Protein AF-A0A945MBC2-F1 (afdb_monomer_lite)

Foldseek 3Di:
DWWAFPVNPADIDDPVVCVVVVAGPVRTHIDDPDDDD

pLDDT: mean 93.74, std 2.72, range [87.44, 96.75]

Sequence (37 aa):
MKYISTRSGAPDLDFEGVLLTGLARDGGLYVPENWPQ

Structure (mmCIF, N/CA/C/O backbone):
data_AF-A0A945MBC2-F1
#
_entry.id   AF-A0A945MBC2-F1
#
loop_
_atom_site.group_PDB
_atom_site.id
_atom_site.type_symbol
_atom_site.label_atom_id
_atom_site.label_alt_id
_atom_site.label_comp_id
_atom_site.label_asym_id
_atom_site.label_entity_id
_atom_site.label_seq_id
_atom_site.pdbx_PDB_ins_code
_atom_site.Cartn_x
_at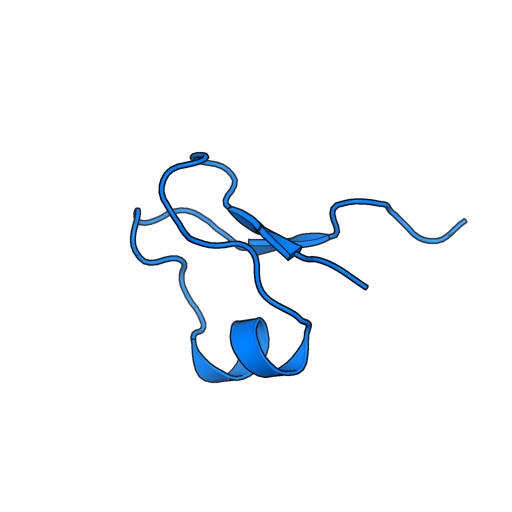om_site.Cartn_y
_atom_site.Cartn_z
_atom_site.occupancy
_atom_site.B_iso_or_equiv
_atom_site.auth_seq_id
_atom_site.auth_comp_id
_atom_site.auth_asym_id
_atom_site.auth_atom_id
_atom_site.pdbx_PDB_model_num
ATOM 1 N N . MET A 1 1 ? -12.201 -0.001 2.447 1.00 88.19 1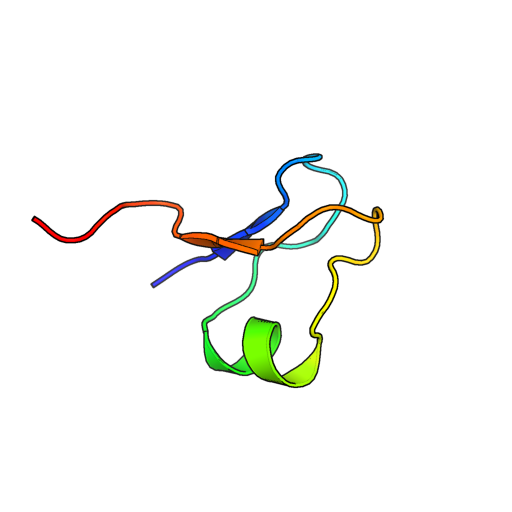 MET A N 1
ATOM 2 C CA . MET A 1 1 ? -10.999 0.649 3.013 1.00 88.19 1 MET A CA 1
ATOM 3 C C . MET A 1 1 ? -10.062 0.927 1.858 1.00 88.19 1 MET A C 1
ATOM 5 O O . MET A 1 1 ? -9.926 0.054 1.009 1.00 88.19 1 MET A O 1
ATOM 9 N N . LYS A 1 2 ? -9.514 2.135 1.774 1.00 94.44 2 LYS A N 1
ATOM 10 C CA . LYS A 1 2 ? -8.740 2.590 0.619 1.00 94.44 2 LYS A CA 1
ATOM 11 C C . LYS A 1 2 ? -7.253 2.595 0.953 1.00 94.44 2 LYS A C 1
ATOM 13 O O . LYS A 1 2 ? -6.894 2.927 2.083 1.00 94.44 2 LYS A O 1
ATOM 18 N N . TYR A 1 3 ? -6.422 2.228 -0.012 1.00 96.31 3 TYR A N 1
ATOM 19 C CA . TYR A 1 3 ? -4.972 2.229 0.087 1.00 96.31 3 TYR A CA 1
ATOM 20 C C . TYR A 1 3 ? -4.378 3.185 -0.939 1.00 96.31 3 TYR A C 1
ATOM 22 O O . TYR A 1 3 ? -4.758 3.171 -2.111 1.00 96.31 3 TYR A O 1
ATOM 30 N N . ILE A 1 4 ? -3.422 3.988 -0.485 1.00 96.00 4 ILE A N 1
ATOM 31 C CA . ILE A 1 4 ? -2.750 5.027 -1.266 1.00 96.00 4 ILE A CA 1
ATOM 32 C C . ILE A 1 4 ? -1.264 4.696 -1.400 1.00 96.00 4 ILE A C 1
ATOM 34 O O . ILE A 1 4 ? -0.680 4.090 -0.498 1.00 96.00 4 ILE A O 1
ATOM 38 N N . SER A 1 5 ? -0.641 5.085 -2.515 1.00 96.06 5 SER A N 1
ATOM 39 C CA . SER A 1 5 ? 0.815 4.976 -2.659 1.00 96.06 5 SER A CA 1
ATOM 40 C C . SER A 1 5 ? 1.521 6.080 -1.879 1.00 96.06 5 SER A C 1
ATOM 42 O O . SER A 1 5 ? 1.143 7.249 -1.954 1.00 96.06 5 SER A O 1
ATOM 44 N N . THR A 1 6 ? 2.623 5.736 -1.215 1.00 96.38 6 THR A N 1
ATOM 45 C CA . THR A 1 6 ? 3.512 6.700 -0.546 1.00 96.38 6 THR A CA 1
ATOM 46 C C . THR A 1 6 ? 4.170 7.722 -1.480 1.00 96.38 6 THR A C 1
ATOM 48 O O . THR A 1 6 ? 4.798 8.662 -0.994 1.00 96.38 6 THR A O 1
ATOM 51 N N . ARG A 1 7 ? 4.061 7.555 -2.805 1.00 95.56 7 ARG A N 1
ATOM 52 C CA . ARG A 1 7 ? 4.646 8.459 -3.811 1.00 95.56 7 ARG A CA 1
ATOM 53 C C . ARG A 1 7 ? 3.613 9.193 -4.670 1.00 95.56 7 ARG A C 1
ATOM 55 O O . ARG A 1 7 ? 4.007 9.921 -5.577 1.00 95.56 7 ARG A O 1
ATOM 62 N N . SER A 1 8 ? 2.318 9.028 -4.390 1.00 88.75 8 SER A N 1
ATO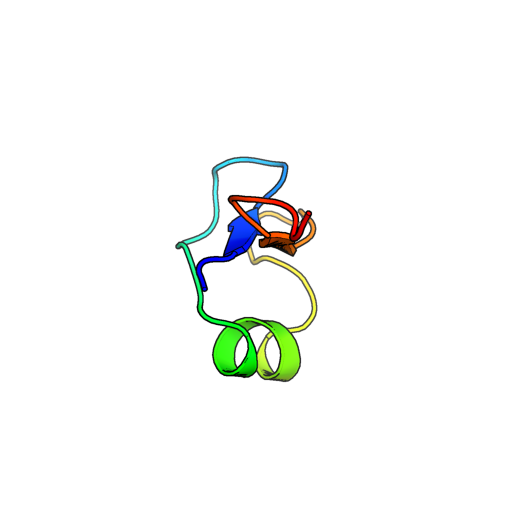M 63 C CA . SER A 1 8 ? 1.210 9.715 -5.082 1.00 88.75 8 SER A CA 1
ATOM 64 C C . SER A 1 8 ? 1.137 9.501 -6.606 1.00 88.75 8 SER A C 1
ATOM 66 O O . SER A 1 8 ? 0.392 10.206 -7.283 1.00 88.75 8 SER A O 1
ATOM 68 N N . GLY A 1 9 ? 1.898 8.552 -7.163 1.00 87.44 9 GLY A N 1
ATOM 69 C CA . GLY A 1 9 ? 1.996 8.286 -8.601 1.00 87.44 9 GLY A CA 1
ATOM 70 C C . GLY A 1 9 ? 1.302 6.997 -9.043 1.00 87.44 9 GLY A C 1
ATOM 71 O O . GLY A 1 9 ? 1.387 6.626 -10.214 1.00 87.44 9 GLY A O 1
ATOM 72 N N . ALA A 1 10 ? 0.629 6.301 -8.128 1.00 93.81 10 ALA A N 1
ATOM 73 C CA . ALA A 1 10 ? -0.122 5.085 -8.404 1.00 93.81 10 ALA A CA 1
ATOM 74 C C . ALA A 1 10 ? -1.610 5.282 -8.075 1.00 93.81 10 ALA A C 1
ATOM 76 O O . ALA A 1 10 ? -1.930 6.049 -7.167 1.00 93.81 10 ALA A O 1
ATOM 77 N N . PRO A 1 11 ? -2.520 4.600 -8.797 1.00 93.31 11 PRO A N 1
ATOM 78 C CA . PRO A 1 11 ? -3.946 4.664 -8.509 1.00 93.31 11 PRO A CA 1
ATOM 79 C C . PRO A 1 11 ? -4.242 4.102 -7.122 1.00 93.31 11 PRO A C 1
ATOM 81 O O . PRO A 1 11 ? -3.572 3.174 -6.662 1.00 93.31 11 PRO A O 1
ATOM 84 N N . ASP A 1 12 ? -5.279 4.636 -6.494 1.00 95.44 12 ASP A N 1
ATOM 85 C CA . ASP A 1 12 ? -5.762 4.132 -5.219 1.00 95.44 12 ASP A CA 1
ATOM 86 C C . ASP A 1 12 ? -6.410 2.755 -5.400 1.00 95.44 12 ASP A C 1
ATOM 88 O O . ASP A 1 12 ? -7.154 2.533 -6.358 1.00 95.44 12 ASP A O 1
ATOM 92 N N . LEU A 1 13 ? -6.139 1.838 -4.473 1.00 95.62 13 LEU A N 1
ATOM 93 C CA . LEU A 1 13 ? -6.620 0.456 -4.526 1.00 95.62 13 LEU A CA 1
ATOM 94 C C . LEU A 1 13 ? -7.361 0.074 -3.243 1.00 95.62 13 LEU A C 1
ATOM 96 O O . LEU A 1 13 ? -7.237 0.723 -2.202 1.00 95.62 13 LEU A O 1
ATOM 100 N N . ASP A 1 14 ? -8.138 -1.000 -3.313 1.00 96.44 14 ASP A N 1
ATOM 101 C CA . ASP A 1 14 ? -8.633 -1.704 -2.136 1.00 96.44 14 ASP A CA 1
ATOM 102 C C . ASP A 1 14 ? -7.619 -2.758 -1.659 1.00 96.44 14 ASP A C 1
ATOM 104 O O . ASP A 1 14 ? -6.556 -2.955 -2.249 1.00 96.44 14 ASP A O 1
ATOM 108 N N . PHE A 1 15 ? -7.930 -3.422 -0.546 1.00 95.00 15 PHE A N 1
ATOM 109 C CA . PHE A 1 15 ? -7.014 -4.383 0.067 1.00 95.00 15 PH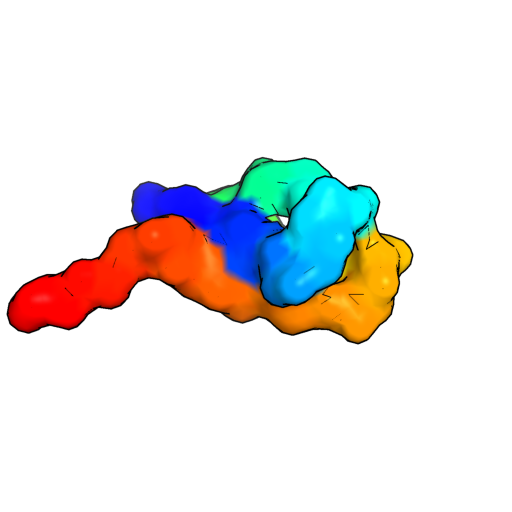E A CA 1
ATOM 110 C C . PHE A 1 15 ? -6.668 -5.560 -0.858 1.00 95.00 15 PHE A C 1
ATOM 112 O O . PHE A 1 15 ?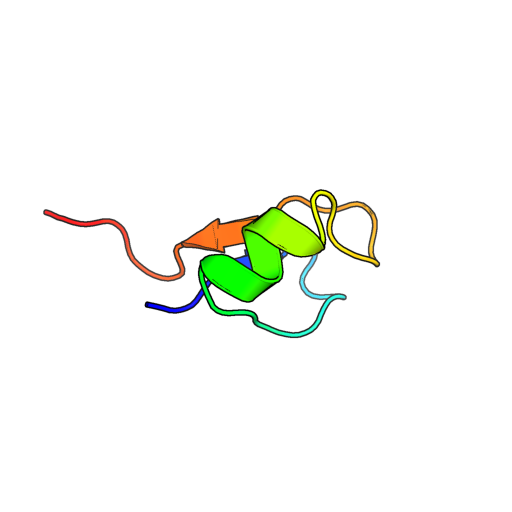 -5.502 -5.943 -0.951 1.00 95.00 15 PHE A O 1
ATOM 119 N N . GLU A 1 16 ? -7.663 -6.114 -1.557 1.00 96.75 16 GLU A N 1
ATOM 120 C CA . GLU A 1 16 ? -7.455 -7.207 -2.512 1.00 96.75 16 GLU A CA 1
ATOM 121 C C . GLU A 1 16 ? -6.564 -6.756 -3.676 1.00 96.75 16 GLU A C 1
ATOM 123 O O . GLU A 1 16 ? -5.582 -7.428 -4.001 1.00 96.75 16 GLU A O 1
ATOM 128 N N . GLY A 1 17 ? -6.831 -5.573 -4.239 1.00 95.62 17 GLY A N 1
ATOM 129 C CA . GLY A 1 17 ? -6.013 -4.978 -5.288 1.00 95.62 17 GLY A CA 1
ATOM 130 C C . GLY A 1 17 ? -4.560 -4.775 -4.860 1.00 95.62 17 GLY A C 1
ATOM 131 O O . GLY A 1 17 ? -3.649 -5.084 -5.632 1.00 95.62 17 GLY A O 1
ATOM 132 N N . VAL A 1 18 ? -4.319 -4.317 -3.626 1.00 95.06 18 VAL A N 1
ATOM 133 C CA . VAL A 1 18 ? -2.960 -4.172 -3.075 1.00 95.06 18 VAL A CA 1
ATOM 134 C C . VAL A 1 18 ? -2.268 -5.522 -2.925 1.00 95.06 18 VAL A C 1
ATOM 136 O O . VAL A 1 18 ? -1.117 -5.652 -3.336 1.00 95.06 18 VAL A O 1
ATOM 139 N N . LEU A 1 19 ? -2.952 -6.533 -2.382 1.00 94.75 19 LEU A N 1
ATOM 140 C CA . LEU A 1 19 ? -2.384 -7.872 -2.192 1.00 94.75 19 LEU A CA 1
ATOM 141 C C . LEU A 1 19 ? -1.949 -8.515 -3.510 1.00 94.75 19 LEU A C 1
ATOM 143 O O . LEU A 1 19 ? -0.875 -9.110 -3.577 1.00 94.75 19 LEU A O 1
ATOM 147 N N . LEU A 1 20 ? -2.769 -8.383 -4.553 1.00 95.12 20 LEU A N 1
ATOM 148 C CA . LEU A 1 20 ? -2.476 -8.940 -5.874 1.00 95.12 20 LEU A CA 1
ATOM 149 C C . LEU A 1 20 ? -1.404 -8.138 -6.624 1.00 95.12 20 LEU A C 1
ATOM 151 O O . LEU A 1 20 ? -0.645 -8.705 -7.407 1.00 95.12 20 LEU A O 1
ATOM 155 N N . THR A 1 21 ? -1.332 -6.825 -6.390 1.00 91.94 21 THR A N 1
ATOM 156 C CA . THR A 1 21 ? -0.348 -5.941 -7.036 1.00 91.94 21 THR A CA 1
ATOM 157 C C . THR A 1 21 ? 1.025 -6.019 -6.361 1.00 91.94 21 THR A C 1
ATOM 159 O O . THR A 1 21 ? 2.054 -5.918 -7.031 1.00 91.94 21 THR A O 1
ATOM 162 N N . GLY A 1 22 ? 1.067 -6.199 -5.039 1.00 87.88 22 GLY A N 1
ATOM 163 C CA . GLY A 1 22 ? 2.289 -6.140 -4.245 1.00 87.88 22 GLY A CA 1
ATOM 164 C C . GLY A 1 22 ? 2.845 -4.714 -4.160 1.00 87.88 22 GLY A C 1
ATOM 165 O O . GLY A 1 22 ? 2.431 -3.930 -3.307 1.00 87.88 22 GLY A O 1
ATOM 166 N N . LEU A 1 23 ? 3.801 -4.377 -5.034 1.00 89.44 23 LEU A N 1
ATOM 167 C CA . LEU A 1 23 ? 4.467 -3.068 -5.056 1.00 89.44 23 LEU A CA 1
ATOM 168 C C . LEU A 1 23 ? 3.686 -2.059 -5.911 1.00 89.44 23 LEU A C 1
ATOM 170 O O . LEU A 1 23 ? 3.234 -2.392 -7.007 1.00 89.44 23 LEU A O 1
ATOM 174 N N . ALA A 1 24 ? 3.571 -0.807 -5.458 1.00 92.94 24 ALA A N 1
ATOM 175 C CA . ALA A 1 24 ? 2.921 0.228 -6.256 1.00 92.94 24 ALA A CA 1
ATOM 176 C C . ALA A 1 24 ? 3.709 0.512 -7.549 1.00 92.94 24 ALA A C 1
ATOM 178 O O . ALA A 1 24 ? 4.939 0.428 -7.591 1.00 92.94 24 ALA A O 1
ATOM 179 N N . ARG A 1 25 ? 2.997 0.869 -8.626 1.00 90.19 25 ARG A N 1
ATOM 180 C CA . ARG A 1 25 ? 3.587 1.058 -9.970 1.00 90.19 25 ARG A CA 1
ATOM 181 C C . ARG A 1 25 ? 4.606 2.200 -10.052 1.00 90.19 25 ARG A C 1
ATOM 183 O O . ARG A 1 25 ? 5.445 2.202 -10.943 1.00 90.19 25 ARG A O 1
ATOM 190 N N . ASP A 1 26 ? 4.543 3.149 -9.126 1.00 93.50 26 ASP A N 1
ATOM 191 C CA . ASP A 1 26 ? 5.488 4.262 -8.967 1.00 93.50 26 ASP A CA 1
ATOM 192 C C . ASP A 1 26 ? 6.710 3.898 -8.088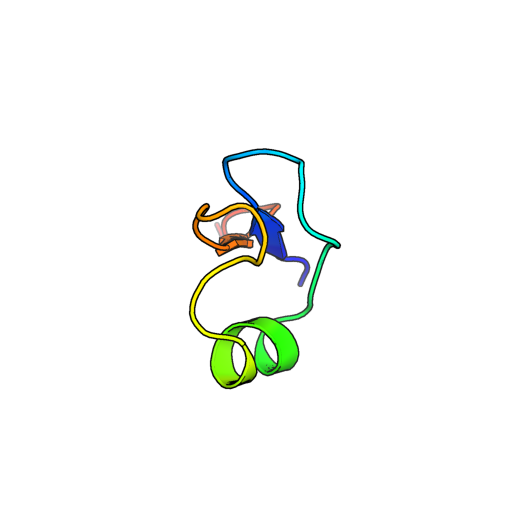 1.00 93.50 26 ASP A C 1
ATOM 194 O O . ASP A 1 26 ? 7.520 4.755 -7.708 1.00 93.50 26 ASP A O 1
ATOM 198 N N . GLY A 1 27 ? 6.848 2.616 -7.735 1.00 91.81 27 GLY A N 1
ATOM 199 C CA . GLY A 1 27 ? 7.871 2.105 -6.827 1.00 91.81 27 GLY A CA 1
ATOM 200 C C . GLY A 1 27 ? 7.643 2.485 -5.361 1.00 91.81 27 GLY A C 1
ATOM 201 O O . GLY A 1 27 ? 8.569 2.361 -4.558 1.00 91.81 27 GLY A O 1
ATOM 202 N N . GLY A 1 28 ? 6.461 3.003 -5.016 1.00 94.44 28 GLY A N 1
ATOM 203 C CA . GLY A 1 28 ? 6.019 3.237 -3.645 1.00 94.44 28 GLY A CA 1
ATOM 204 C C . GLY A 1 28 ? 5.435 1.986 -2.982 1.00 94.44 28 GLY A C 1
ATOM 205 O O . GLY A 1 28 ? 5.357 0.906 -3.571 1.00 94.44 28 GLY A O 1
ATOM 206 N N . LEU A 1 29 ? 5.002 2.149 -1.733 1.00 95.38 29 LEU A N 1
ATOM 207 C CA . LEU A 1 29 ? 4.265 1.130 -0.983 1.00 95.38 29 LEU A CA 1
ATOM 208 C C . LEU A 1 29 ? 2.823 1.592 -0.806 1.00 95.38 29 LEU A C 1
ATOM 210 O O . LEU A 1 29 ? 2.581 2.780 -0.592 1.00 95.38 29 LEU A O 1
ATOM 214 N N . TYR A 1 30 ? 1.881 0.656 -0.863 1.00 95.81 30 TYR A N 1
ATOM 215 C CA . TYR A 1 30 ? 0.494 0.939 -0.521 1.00 95.81 30 TYR A CA 1
ATOM 216 C C . TYR A 1 30 ? 0.299 0.930 0.998 1.00 95.81 30 TYR A C 1
ATOM 218 O O . TYR A 1 30 ? 0.690 -0.018 1.678 1.00 95.81 30 TYR A O 1
ATOM 226 N N . VAL A 1 31 ? -0.335 1.977 1.525 1.00 95.50 31 VAL A N 1
ATOM 227 C CA . VAL A 1 31 ? -0.682 2.137 2.948 1.00 95.50 31 VAL A CA 1
ATOM 228 C C . VAL A 1 31 ? -2.157 2.514 3.084 1.00 95.50 31 VAL A C 1
ATOM 230 O O . VAL A 1 31 ? -2.697 3.132 2.164 1.00 95.50 31 VAL A O 1
ATOM 233 N N . PRO A 1 32 ? -2.840 2.150 4.184 1.00 95.94 32 PRO A N 1
ATOM 234 C CA . PRO A 1 32 ? -4.229 2.539 4.369 1.00 95.94 32 PRO A CA 1
ATOM 235 C C . PRO A 1 32 ? -4.353 4.065 4.447 1.00 95.94 32 PRO A C 1
ATOM 237 O O . PRO A 1 32 ? -3.578 4.726 5.134 1.00 95.94 32 PRO A O 1
ATOM 240 N N . GLU A 1 33 ? -5.358 4.618 3.772 1.00 95.50 33 GLU A N 1
ATOM 241 C CA . GLU A 1 33 ? -5.667 6.054 3.810 1.00 95.50 33 GLU A CA 1
ATOM 242 C C . GLU A 1 33 ? -6.020 6.514 5.235 1.00 95.50 33 GLU A C 1
ATOM 244 O O . GLU A 1 33 ? -5.725 7.640 5.620 1.00 95.50 33 GLU A O 1
ATOM 249 N N . ASN A 1 34 ? -6.616 5.622 6.033 1.00 95.88 34 ASN A N 1
ATOM 250 C CA . ASN A 1 34 ? -6.960 5.854 7.432 1.00 95.88 34 ASN A CA 1
ATOM 251 C C . ASN A 1 34 ? -6.584 4.635 8.279 1.00 95.88 34 ASN A C 1
ATOM 253 O O . ASN A 1 34 ? -6.890 3.501 7.903 1.00 95.88 34 ASN A O 1
ATOM 257 N N . TRP A 1 35 ? -5.974 4.866 9.441 1.00 94.62 35 TRP A N 1
ATOM 258 C CA . TRP A 1 35 ? -5.645 3.804 10.390 1.00 94.62 35 TRP A CA 1
ATOM 259 C C . TRP A 1 35 ? -6.863 3.444 11.250 1.00 94.62 35 TRP A C 1
ATOM 261 O O . TRP A 1 35 ? -7.554 4.353 11.715 1.00 94.62 35 TRP A O 1
ATOM 271 N N . PRO A 1 36 ? -7.139 2.147 11.478 1.00 92.31 36 PRO A N 1
ATOM 272 C CA . PRO A 1 36 ? -8.132 1.730 12.464 1.00 92.31 36 PRO A CA 1
ATOM 273 C C . PRO A 1 36 ? -7.771 2.275 13.856 1.00 92.31 36 PRO A C 1
ATOM 275 O O . PRO A 1 36 ? -6.587 2.315 14.195 1.00 92.31 36 PRO A O 1
ATOM 278 N N . GLN A 1 37 ? -8.777 2.691 14.635 1.00 89.31 37 GLN A N 1
ATOM 279 C CA . GLN A 1 37 ? -8.612 3.048 16.051 1.00 89.31 37 GLN A CA 1
ATOM 280 C C . GLN A 1 37 ? -8.675 1.822 16.957 1.00 89.31 37 GLN A C 1
ATOM 282 O O . GLN A 1 37 ? -9.461 0.901 16.636 1.00 89.31 37 GLN A O 1
#

Radius of gyration: 9.09 Å; chains: 1; bounding box: 19×19×26 Å

Secondary structure (DSSP, 8-state):
--EEETTS-S--B-HHHHHHH-S-TTS--EEESS---